Protein AF-A0A8T5KBS4-F1 (afdb_monomer)

Mean predicted aligned error: 4.12 Å

Solvent-accessible surface area (backbone atoms only — not comparable to full-atom values): 5906 Å² total; per-residue (Å²): 137,85,72,42,66,67,28,53,52,42,49,52,53,32,53,76,71,70,42,60,58,52,52,49,40,18,50,52,43,55,60,43,57,76,79,41,90,72,66,43,38,34,24,67,46,78,99,57,62,49,72,43,71,76,33,61,64,35,31,51,52,21,48,53,49,45,54,54,30,42,76,74,40,63,70,48,31,60,54,49,54,54,48,16,49,51,29,43,52,43,44,57,45,40,49,59,54,52,49,56,56,55,56,69,68,69,78,112

Radius of gyration: 15.24 Å; Cα contacts (8 Å, |Δi|>4): 113; chains: 1; bounding box: 44×35×40 Å

pLDDT: mean 92.65, std 8.78, range [48.75, 98.31]

Foldseek 3Di:
DPDDPQQVVLVVVCVVVVHDLLVVQLVLLVVVVVPDDADLQLLQDAPRRGSHSVPVRSNVVSVVVLVVLVVVPVVSNVVSVVRSVVRSVCSNCVVVVVVVVVVVVVVD

Structure (mmCIF, N/CA/C/O backbone):
data_AF-A0A8T5KBS4-F1
#
_entry.id   AF-A0A8T5KBS4-F1
#
loop_
_atom_site.group_PDB
_atom_site.id
_atom_site.type_symbol
_atom_site.label_atom_id
_atom_site.label_alt_id
_atom_site.label_comp_id
_atom_site.label_asym_id
_atom_site.label_entity_id
_atom_site.label_seq_id
_atom_site.pdbx_PDB_ins_code
_atom_site.Cartn_x
_atom_site.Cartn_y
_atom_site.Cartn_z
_atom_site.occupancy
_atom_site.B_iso_or_equiv
_atom_site.auth_seq_id
_atom_site.auth_comp_id
_atom_site.auth_asym_id
_atom_site.auth_atom_id
_atom_site.pdbx_PDB_model_num
ATOM 1 N N . LEU A 1 1 ? -11.163 -12.422 -3.479 1.00 59.97 1 LEU A N 1
ATOM 2 C CA . LEU A 1 1 ? -10.347 -11.471 -2.685 1.00 59.97 1 LEU A CA 1
ATOM 3 C C . LEU A 1 1 ? -10.896 -10.043 -2.722 1.00 59.97 1 LEU A C 1
ATOM 5 O O . LEU A 1 1 ? -10.659 -9.314 -1.774 1.00 59.97 1 LEU A O 1
ATOM 9 N N . GLY A 1 2 ? -11.678 -9.650 -3.743 1.00 82.75 2 GLY A N 1
ATOM 10 C CA . GLY A 1 2 ? -12.378 -8.355 -3.719 1.00 82.75 2 GLY A CA 1
ATOM 11 C C . GLY A 1 2 ? -11.437 -7.157 -3.837 1.00 82.75 2 GLY A C 1
ATOM 12 O O . GLY A 1 2 ? -11.661 -6.140 -3.187 1.00 82.75 2 GLY A O 1
ATOM 13 N N . TYR A 1 3 ? -10.365 -7.306 -4.621 1.00 92.44 3 TYR A N 1
ATOM 14 C CA . TYR A 1 3 ? -9.414 -6.230 -4.878 1.00 92.44 3 TYR A CA 1
ATOM 15 C C . TYR A 1 3 ? -10.069 -5.087 -5.660 1.00 92.44 3 TYR A C 1
ATOM 17 O O . TYR A 1 3 ? -10.868 -5.360 -6.561 1.00 92.44 3 TYR A O 1
ATOM 25 N N . PRO A 1 4 ? -9.693 -3.825 -5.386 1.00 96.75 4 PRO A N 1
ATOM 26 C CA . PRO A 1 4 ? -10.158 -2.688 -6.165 1.00 96.75 4 PRO A CA 1
ATOM 27 C C . PRO A 1 4 ? -9.888 -2.856 -7.659 1.00 96.75 4 PRO A C 1
ATOM 29 O O . PRO A 1 4 ? -8.756 -3.114 -8.078 1.00 96.75 4 PRO A O 1
ATOM 32 N N . GLU A 1 5 ? -10.912 -2.641 -8.482 1.00 97.00 5 GLU A N 1
ATOM 33 C CA . GLU A 1 5 ? -10.825 -2.831 -9.933 1.00 97.00 5 GLU A CA 1
ATOM 34 C C . GLU A 1 5 ? -9.744 -1.936 -10.570 1.00 97.00 5 GLU A C 1
ATOM 36 O O . GLU A 1 5 ? -9.036 -2.348 -11.489 1.00 97.00 5 GLU A O 1
ATOM 41 N N . CYS A 1 6 ? -9.544 -0.722 -10.042 1.00 97.94 6 CYS A N 1
ATOM 42 C CA . CYS A 1 6 ? -8.474 0.178 -10.479 1.00 97.94 6 CYS A CA 1
ATOM 43 C C . CYS A 1 6 ? -7.072 -0.410 -10.252 1.00 97.94 6 CYS A C 1
ATOM 45 O O . CYS A 1 6 ? -6.209 -0.288 -11.122 1.00 97.94 6 CYS A O 1
ATOM 47 N N . CYS A 1 7 ? -6.854 -1.092 -9.126 1.00 97.81 7 CYS A N 1
ATOM 48 C CA . CYS A 1 7 ? -5.583 -1.737 -8.806 1.00 97.81 7 CYS A CA 1
ATOM 49 C C . CYS A 1 7 ? -5.346 -2.950 -9.706 1.00 97.81 7 CYS A C 1
ATOM 51 O O . CYS A 1 7 ? -4.251 -3.099 -10.241 1.00 97.81 7 CYS A O 1
ATOM 53 N N . VAL A 1 8 ? -6.384 -3.755 -9.956 1.00 96.81 8 VAL A N 1
ATOM 54 C CA . VAL A 1 8 ? -6.307 -4.899 -10.880 1.00 96.81 8 VAL A CA 1
ATOM 55 C C . VAL A 1 8 ? -5.985 -4.436 -12.303 1.00 96.81 8 VAL A C 1
ATOM 57 O O . VAL A 1 8 ? -5.069 -4.967 -12.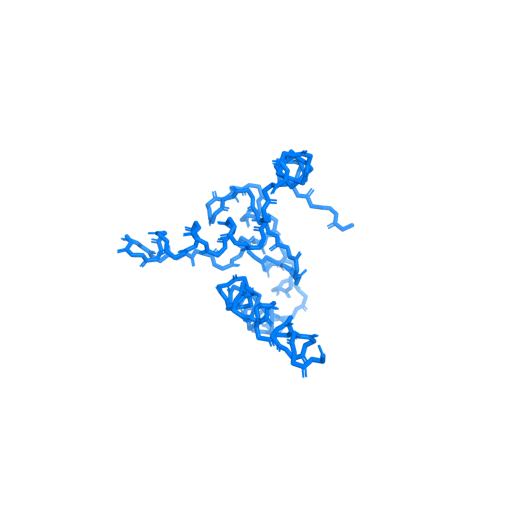930 1.00 96.81 8 VAL A O 1
ATOM 60 N N . ARG A 1 9 ? -6.676 -3.403 -12.803 1.00 97.50 9 ARG A N 1
ATOM 61 C CA . ARG A 1 9 ? -6.405 -2.830 -14.132 1.00 97.50 9 ARG A CA 1
ATOM 62 C C . ARG A 1 9 ? -4.993 -2.267 -14.245 1.00 97.50 9 ARG A C 1
ATOM 64 O O . ARG A 1 9 ? -4.335 -2.500 -15.256 1.00 97.50 9 ARG A O 1
ATOM 71 N N . SER A 1 10 ? -4.526 -1.541 -13.227 1.00 97.56 10 SER A N 1
ATOM 72 C CA . SER A 1 10 ? -3.158 -1.013 -13.201 1.00 97.56 10 SER A CA 1
ATOM 73 C C . SER A 1 10 ? -2.136 -2.143 -13.226 1.00 97.56 10 SER A C 1
ATOM 75 O O . SER A 1 10 ? -1.231 -2.115 -14.050 1.00 97.56 10 SER A O 1
ATOM 77 N N . TYR A 1 11 ? -2.317 -3.165 -12.386 1.00 96.56 11 TYR A N 1
ATOM 78 C CA . TYR A 1 11 ? -1.432 -4.324 -12.331 1.00 96.56 11 TYR A CA 1
ATOM 79 C C . TYR A 1 11 ? -1.345 -5.037 -13.686 1.00 96.56 11 TYR A C 1
ATOM 81 O O . TYR A 1 11 ? -0.252 -5.314 -14.177 1.00 96.56 11 TYR A O 1
ATOM 89 N N . ALA A 1 12 ? -2.493 -5.309 -14.315 1.00 96.62 12 ALA A N 1
ATOM 90 C CA . ALA A 1 12 ? -2.542 -5.959 -15.621 1.00 96.62 12 ALA A CA 1
ATOM 91 C C . ALA A 1 12 ? -1.837 -5.118 -16.695 1.00 96.62 12 ALA A C 1
ATOM 93 O O . ALA A 1 12 ? -1.025 -5.642 -17.456 1.00 96.62 12 ALA A O 1
ATOM 94 N N . ARG A 1 13 ? -2.097 -3.805 -16.719 1.00 97.81 13 ARG A N 1
ATOM 95 C CA . ARG A 1 13 ? -1.451 -2.868 -17.647 1.00 97.81 13 ARG A CA 1
ATOM 96 C C . ARG A 1 13 ? 0.064 -2.839 -17.461 1.00 97.81 13 ARG A C 1
ATOM 98 O O . ARG A 1 13 ? 0.790 -2.896 -18.448 1.00 97.81 13 ARG A O 1
ATOM 105 N N . ASP A 1 14 ? 0.534 -2.767 -16.221 1.00 97.31 14 ASP A N 1
ATOM 106 C CA . ASP A 1 14 ? 1.961 -2.763 -15.905 1.00 97.31 14 ASP A CA 1
ATOM 107 C C . ASP A 1 14 ? 2.639 -4.031 -16.430 1.00 97.31 14 ASP A C 1
ATOM 109 O O . ASP A 1 14 ? 3.633 -3.949 -17.148 1.00 97.31 14 ASP A O 1
ATOM 113 N N . ARG A 1 15 ? 2.056 -5.202 -16.148 1.00 94.88 15 ARG A N 1
ATOM 114 C CA . ARG A 1 15 ? 2.590 -6.491 -16.607 1.00 94.88 15 ARG A CA 1
ATOM 115 C C . ARG A 1 15 ? 2.631 -6.595 -18.132 1.00 94.88 15 ARG A C 1
ATOM 117 O O . ARG A 1 15 ? 3.653 -7.015 -18.665 1.00 94.88 15 ARG A O 1
ATOM 124 N N . ILE A 1 16 ? 1.567 -6.180 -18.827 1.00 96.75 16 ILE A N 1
ATOM 125 C CA . ILE A 1 16 ? 1.512 -6.171 -20.302 1.00 96.75 16 ILE A CA 1
ATOM 126 C C . ILE A 1 16 ? 2.625 -5.293 -20.889 1.00 96.75 16 ILE A C 1
ATOM 128 O O . ILE A 1 16 ? 3.237 -5.658 -21.888 1.00 96.75 16 ILE A O 1
ATOM 132 N N . ASN A 1 17 ? 2.927 -4.169 -20.240 1.00 96.62 17 ASN A N 1
ATOM 133 C CA . ASN A 1 17 ? 3.943 -3.220 -20.692 1.00 96.62 17 ASN A CA 1
ATOM 134 C C . ASN A 1 17 ? 5.359 -3.534 -20.174 1.00 96.62 17 ASN A C 1
ATOM 136 O O . ASN A 1 17 ? 6.257 -2.706 -20.317 1.00 96.62 17 ASN A O 1
ATOM 140 N N . GLY A 1 18 ? 5.575 -4.692 -19.539 1.00 95.19 18 GLY A N 1
ATOM 141 C CA . GLY A 1 18 ? 6.881 -5.077 -18.992 1.00 95.19 18 GLY A CA 1
ATOM 142 C C . GLY A 1 18 ? 7.337 -4.244 -17.787 1.00 95.19 18 GLY A C 1
ATOM 143 O O . GLY A 1 18 ? 8.513 -4.271 -17.424 1.00 95.19 18 GLY A O 1
ATOM 144 N N . VAL A 1 19 ? 6.431 -3.506 -17.144 1.00 95.81 19 VAL A N 1
ATOM 145 C CA . VAL A 1 19 ? 6.723 -2.752 -15.923 1.00 95.81 19 VAL A CA 1
ATOM 146 C C . VAL A 1 19 ? 6.828 -3.724 -14.750 1.00 95.81 19 VAL A C 1
ATOM 148 O O . VAL A 1 19 ? 5.924 -4.518 -14.480 1.00 95.81 19 VAL A O 1
ATOM 151 N N . ASN A 1 20 ? 7.938 -3.643 -14.015 1.00 94.12 20 ASN A N 1
ATOM 152 C CA . ASN A 1 20 ? 8.097 -4.353 -12.751 1.00 94.12 20 ASN A CA 1
ATOM 153 C C . ASN A 1 20 ? 7.203 -3.688 -11.688 1.00 94.12 20 ASN A C 1
ATOM 155 O O . ASN A 1 20 ? 7.467 -2.565 -11.251 1.00 94.12 20 ASN A O 1
ATOM 159 N N . VAL A 1 21 ? 6.116 -4.370 -11.322 1.00 95.19 21 VAL A N 1
ATOM 160 C CA . VAL A 1 21 ? 5.068 -3.843 -10.436 1.00 95.19 21 VAL A CA 1
ATOM 161 C C . VAL A 1 21 ? 5.614 -3.588 -9.034 1.00 95.19 21 VAL A C 1
ATOM 163 O O . VAL A 1 21 ? 5.294 -2.574 -8.417 1.00 95.19 21 VAL A O 1
ATOM 166 N N . GLU A 1 22 ? 6.470 -4.483 -8.557 1.00 94.12 22 GLU A N 1
ATOM 167 C CA . GLU A 1 22 ? 7.105 -4.426 -7.248 1.00 94.12 22 GLU A CA 1
ATOM 168 C C . GLU A 1 22 ? 8.001 -3.179 -7.144 1.00 94.12 22 GLU A C 1
ATOM 170 O O . GLU A 1 22 ? 7.900 -2.402 -6.194 1.00 94.12 22 GLU A O 1
ATOM 175 N N . ALA A 1 23 ? 8.808 -2.916 -8.176 1.00 93.94 23 ALA A N 1
ATOM 176 C CA . ALA A 1 23 ? 9.641 -1.721 -8.277 1.00 93.94 23 ALA A CA 1
ATOM 177 C C . ALA A 1 23 ? 8.813 -0.436 -8.432 1.00 93.94 23 ALA A C 1
ATOM 179 O O . ALA A 1 23 ? 9.158 0.583 -7.832 1.00 93.94 23 ALA A O 1
ATOM 180 N N . ARG A 1 24 ? 7.709 -0.464 -9.198 1.00 96.12 24 ARG A N 1
ATOM 181 C CA . ARG A 1 24 ? 6.777 0.675 -9.295 1.00 96.12 24 ARG A CA 1
ATOM 182 C C . ARG A 1 24 ? 6.226 1.028 -7.918 1.00 96.12 24 ARG A C 1
ATOM 184 O O . ARG A 1 24 ? 6.302 2.190 -7.527 1.00 96.12 24 ARG A 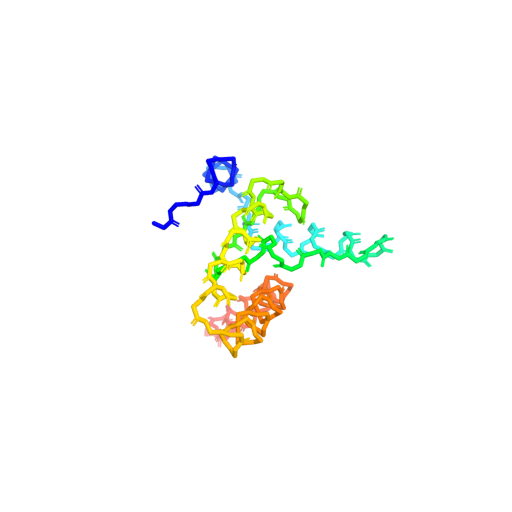O 1
ATOM 191 N N . ALA A 1 25 ? 5.650 0.047 -7.228 1.00 96.69 25 ALA A N 1
ATOM 192 C CA . ALA A 1 25 ? 4.978 0.254 -5.954 1.00 96.69 25 ALA A CA 1
ATOM 193 C C . ALA A 1 25 ? 5.955 0.747 -4.879 1.00 96.69 25 ALA A C 1
ATOM 195 O O . ALA A 1 25 ? 5.662 1.739 -4.216 1.00 96.69 25 ALA A O 1
ATOM 196 N N . SER A 1 26 ? 7.138 0.126 -4.781 1.00 96.69 26 SER A N 1
ATOM 197 C CA . SER A 1 26 ? 8.216 0.567 -3.886 1.00 96.69 26 SER A CA 1
ATOM 198 C C . SER A 1 26 ? 8.630 2.013 -4.177 1.00 96.69 26 SER A C 1
ATOM 200 O O . SER A 1 26 ? 8.618 2.847 -3.277 1.00 96.69 26 SER A O 1
ATOM 202 N N . ARG A 1 27 ? 8.888 2.367 -5.446 1.00 96.12 27 ARG A N 1
ATOM 203 C CA . ARG A 1 27 ? 9.259 3.740 -5.822 1.00 96.12 27 ARG A CA 1
ATOM 204 C C . ARG A 1 27 ? 8.171 4.755 -5.473 1.00 96.12 27 ARG A C 1
ATOM 206 O O . ARG A 1 27 ? 8.483 5.798 -4.916 1.00 96.12 27 ARG A O 1
ATOM 213 N N . GLN A 1 28 ? 6.906 4.473 -5.790 1.00 97.00 28 GLN A N 1
ATOM 214 C CA . GLN A 1 28 ? 5.801 5.382 -5.461 1.00 97.00 28 GLN A CA 1
ATOM 215 C C . GLN A 1 28 ? 5.664 5.592 -3.948 1.00 97.00 28 GLN A C 1
ATOM 217 O O . GLN A 1 28 ? 5.413 6.715 -3.511 1.00 97.00 28 GLN A O 1
ATOM 222 N N . LEU A 1 29 ? 5.844 4.528 -3.160 1.00 97.19 29 LEU A N 1
ATOM 223 C CA . LEU A 1 29 ? 5.833 4.600 -1.703 1.00 97.19 29 LEU A CA 1
ATOM 224 C C . LEU A 1 29 ? 6.999 5.449 -1.179 1.00 97.19 29 LEU A C 1
ATOM 226 O O . LEU A 1 29 ? 6.766 6.362 -0.394 1.00 97.19 29 LEU A O 1
ATOM 230 N N . VAL A 1 30 ? 8.224 5.213 -1.664 1.00 96.19 30 VAL A N 1
ATOM 231 C CA . VAL A 1 30 ? 9.414 6.004 -1.301 1.00 96.19 30 VAL A CA 1
ATOM 232 C C . VAL A 1 30 ? 9.211 7.486 -1.596 1.00 96.19 30 VAL A C 1
ATOM 234 O O . VAL A 1 30 ? 9.478 8.309 -0.728 1.00 96.19 30 VAL A O 1
ATOM 237 N N . GLU A 1 31 ? 8.738 7.840 -2.794 1.00 96.25 31 GLU A N 1
ATOM 238 C CA . GLU A 1 31 ? 8.508 9.248 -3.139 1.00 96.25 31 GLU A CA 1
ATOM 239 C C . GLU A 1 31 ? 7.429 9.880 -2.257 1.00 96.25 31 GLU A C 1
ATOM 241 O O . GLU A 1 31 ? 7.603 11.000 -1.792 1.00 96.25 31 GLU A O 1
ATOM 246 N N . THR A 1 32 ? 6.360 9.145 -1.944 1.00 95.94 32 THR A N 1
ATOM 247 C CA . THR A 1 32 ? 5.309 9.659 -1.057 1.00 95.94 32 THR A CA 1
ATOM 248 C C . THR A 1 32 ? 5.838 9.918 0.354 1.00 95.94 32 THR A C 1
ATOM 250 O O . THR A 1 32 ? 5.582 10.981 0.911 1.00 95.94 32 THR A O 1
ATOM 253 N N . LEU A 1 33 ? 6.623 8.985 0.906 1.00 94.75 33 LEU A N 1
ATOM 254 C CA . LEU A 1 33 ? 7.185 9.085 2.258 1.00 94.75 33 LEU A CA 1
ATOM 255 C C . LEU A 1 33 ? 8.180 10.242 2.431 1.00 94.75 33 LEU A C 1
ATOM 257 O O . LEU A 1 33 ? 8.426 10.660 3.560 1.00 94.75 33 LEU A O 1
ATOM 261 N N . LYS A 1 34 ? 8.749 10.779 1.343 1.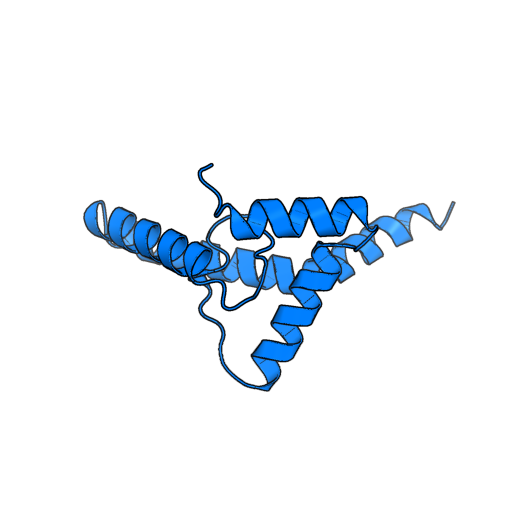00 94.25 34 LYS A N 1
ATOM 262 C CA . LYS A 1 34 ? 9.569 12.003 1.402 1.00 94.25 34 LYS A CA 1
ATOM 263 C C . LYS A 1 34 ? 8.733 13.254 1.661 1.00 94.25 34 LYS A C 1
ATOM 265 O O . LYS A 1 34 ? 9.259 14.226 2.193 1.00 94.25 34 LYS A O 1
ATOM 270 N N . GLU A 1 35 ? 7.470 13.247 1.246 1.00 93.19 35 GLU A N 1
ATOM 271 C CA . GLU A 1 35 ? 6.579 14.404 1.324 1.00 93.19 35 GLU A CA 1
ATOM 272 C C . GLU A 1 35 ? 5.655 14.333 2.541 1.00 93.19 35 GLU A C 1
ATOM 274 O O . GLU A 1 35 ? 5.381 15.357 3.166 1.00 93.19 35 GLU A O 1
ATOM 279 N N . LYS A 1 36 ? 5.149 13.137 2.864 1.00 92.81 36 LYS A N 1
ATOM 280 C CA . LYS A 1 36 ? 4.159 12.927 3.925 1.00 92.81 36 LYS A CA 1
ATOM 281 C C . LYS A 1 36 ? 4.048 11.464 4.350 1.00 92.81 36 LYS A C 1
ATOM 283 O O . LYS A 1 36 ? 4.499 10.552 3.662 1.00 92.81 36 LYS A O 1
ATOM 288 N N . GLU A 1 37 ? 3.375 11.246 5.472 1.00 93.50 37 GLU A N 1
ATOM 289 C CA . GLU A 1 37 ? 3.012 9.907 5.930 1.00 93.50 37 GLU A CA 1
ATOM 290 C C . GLU A 1 37 ? 2.016 9.223 4.978 1.00 93.50 37 GLU A C 1
ATOM 292 O O . GLU A 1 37 ? 1.222 9.872 4.289 1.00 93.50 37 GLU A O 1
ATOM 297 N N . VAL A 1 38 ? 2.069 7.888 4.952 1.00 96.25 38 VAL A N 1
ATOM 298 C CA . VAL A 1 38 ? 1.176 7.037 4.159 1.00 96.25 38 VAL A CA 1
ATOM 299 C C . VAL A 1 38 ? 0.266 6.257 5.087 1.00 96.25 38 VAL A C 1
ATOM 301 O O . VAL A 1 38 ? 0.731 5.579 6.001 1.00 96.25 38 VAL A O 1
ATOM 304 N N . ASP A 1 39 ? -1.031 6.300 4.799 1.00 97.81 39 ASP A N 1
ATOM 305 C CA . ASP A 1 39 ? -2.001 5.443 5.463 1.00 97.81 39 ASP A CA 1
ATOM 306 C C . ASP A 1 39 ? -1.818 3.984 5.008 1.00 97.81 39 ASP A C 1
ATOM 308 O O . ASP A 1 39 ? -2.105 3.610 3.866 1.00 97.81 39 ASP A O 1
ATOM 312 N N . THR A 1 40 ? -1.321 3.152 5.926 1.00 97.75 40 THR A N 1
ATOM 313 C CA . THR A 1 40 ? -0.988 1.742 5.669 1.00 97.75 40 THR A CA 1
ATOM 314 C C . THR A 1 40 ? -2.195 0.875 5.299 1.00 97.75 40 THR A C 1
ATOM 316 O O . THR A 1 40 ? -2.005 -0.189 4.707 1.00 97.75 40 THR A O 1
ATOM 319 N N . HIS A 1 41 ? -3.434 1.336 5.525 1.00 97.94 41 HIS A N 1
ATOM 320 C CA . HIS A 1 41 ? -4.653 0.637 5.094 1.00 97.94 41 HIS A CA 1
ATOM 321 C C . HIS A 1 41 ? -4.715 0.431 3.574 1.00 97.94 41 HIS A C 1
ATOM 323 O O . HIS A 1 41 ? -5.359 -0.503 3.099 1.00 97.94 41 HIS A O 1
ATOM 329 N N . VAL A 1 42 ? -3.982 1.225 2.784 1.00 98.00 42 VAL A N 1
ATOM 330 C CA . VAL A 1 42 ? -3.856 1.002 1.335 1.00 98.00 42 VAL A CA 1
ATOM 331 C C . VAL A 1 42 ? -3.178 -0.344 1.003 1.00 98.00 42 VAL A C 1
ATOM 333 O O . VAL A 1 42 ? -3.373 -0.879 -0.089 1.00 98.00 42 VAL A O 1
ATOM 336 N N . TYR A 1 43 ? -2.426 -0.925 1.946 1.00 97.06 43 TYR A N 1
ATOM 337 C CA . TYR A 1 43 ? -1.732 -2.215 1.855 1.00 97.06 43 TYR A CA 1
ATOM 338 C C . TYR A 1 43 ? -2.439 -3.309 2.681 1.00 97.06 43 TYR A C 1
ATOM 340 O O . TYR A 1 43 ? -1.806 -4.110 3.373 1.00 97.06 43 TYR A O 1
ATOM 348 N N . PHE A 1 44 ? -3.773 -3.368 2.581 1.00 96.00 44 PHE A N 1
ATOM 349 C CA . PHE A 1 44 ? -4.661 -4.224 3.387 1.00 96.00 44 PHE A CA 1
ATOM 350 C C . PHE A 1 44 ? -4.431 -5.743 3.308 1.00 96.00 44 PHE A C 1
ATOM 352 O O . PHE A 1 44 ? -5.075 -6.514 4.018 1.00 96.00 44 PHE A O 1
ATOM 359 N N . T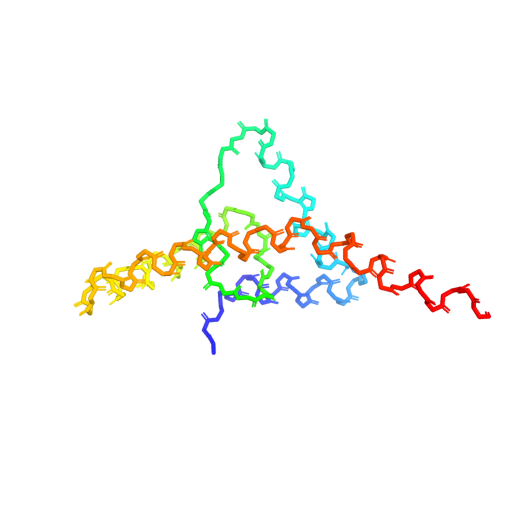HR A 1 45 ? -3.543 -6.222 2.438 1.00 94.12 45 THR A N 1
ATOM 360 C CA . THR A 1 45 ? -3.264 -7.652 2.275 1.00 94.12 45 THR A CA 1
ATOM 361 C C . THR A 1 45 ? -1.876 -7.892 1.684 1.00 94.12 45 THR A C 1
ATOM 363 O O . THR A 1 45 ? -1.321 -7.038 0.992 1.00 94.12 45 THR A O 1
ATOM 366 N N . GLY A 1 46 ? -1.300 -9.060 1.972 1.00 92.19 46 GLY A N 1
ATOM 367 C CA . GLY A 1 46 ? 0.046 -9.417 1.529 1.00 92.19 46 GLY A CA 1
ATOM 368 C C . GLY A 1 46 ? 0.151 -9.536 0.007 1.00 92.19 46 GLY A C 1
ATOM 369 O O . GLY A 1 46 ? -0.792 -9.959 -0.663 1.00 92.19 46 GLY A O 1
ATOM 370 N N . PHE A 1 47 ? 1.319 -9.178 -0.539 1.00 89.19 47 PHE A N 1
ATOM 371 C CA . PHE A 1 47 ? 1.614 -9.203 -1.984 1.00 89.19 47 PHE A CA 1
ATOM 372 C C . PHE A 1 47 ? 0.630 -8.393 -2.848 1.00 89.19 47 PHE A C 1
ATOM 374 O O . PHE A 1 47 ? 0.458 -8.661 -4.040 1.00 89.19 47 PHE A O 1
ATOM 381 N N . PHE A 1 48 ? -0.006 -7.383 -2.255 1.00 94.56 48 PHE A N 1
ATOM 382 C CA . PHE A 1 48 ? -0.862 -6.440 -2.953 1.00 94.56 48 PHE A CA 1
ATOM 383 C C . PHE A 1 48 ? -0.104 -5.153 -3.284 1.00 94.56 48 PHE A C 1
ATOM 385 O O . PHE A 1 48 ? 0.497 -4.521 -2.419 1.00 94.56 48 PHE A O 1
ATOM 392 N N . PHE A 1 49 ? -0.169 -4.750 -4.553 1.00 95.75 49 PHE A N 1
ATOM 393 C CA . PHE A 1 49 ? 0.517 -3.570 -5.076 1.00 95.75 49 PHE A CA 1
ATOM 394 C C . PHE A 1 49 ? -0.521 -2.563 -5.585 1.00 95.75 49 PHE A C 1
ATOM 396 O O . PHE A 1 49 ? -0.911 -2.639 -6.760 1.00 95.75 49 PHE A O 1
ATOM 403 N N . PRO A 1 50 ? -1.004 -1.631 -4.740 1.00 97.31 50 PRO A N 1
ATOM 404 C CA . PRO A 1 50 ? -2.034 -0.684 -5.145 1.00 97.31 50 PRO A CA 1
ATOM 405 C C . PRO A 1 50 ? -1.565 0.162 -6.340 1.00 97.31 50 PRO A C 1
ATOM 407 O O . PRO A 1 50 ? -0.366 0.332 -6.589 1.00 97.31 50 PRO A O 1
ATOM 410 N N . CYS A 1 51 ? -2.502 0.712 -7.118 1.00 97.62 51 CYS A N 1
ATOM 411 C CA . CYS A 1 51 ? -2.157 1.580 -8.255 1.00 97.62 51 CYS A CA 1
ATOM 412 C C . CYS A 1 51 ? -1.458 2.887 -7.821 1.00 97.62 51 CYS A C 1
ATOM 414 O O . CYS A 1 51 ? -0.787 3.531 -8.624 1.00 97.62 51 CYS A O 1
ATOM 416 N N . SER A 1 52 ? -1.606 3.262 -6.549 1.00 97.38 52 SER A N 1
ATOM 417 C CA . SER A 1 52 ? -0.980 4.411 -5.891 1.00 97.38 52 SER A CA 1
ATOM 418 C C . SER A 1 52 ? -0.989 4.187 -4.368 1.00 97.38 52 SER A C 1
ATOM 420 O O . SER A 1 52 ? -1.946 3.576 -3.885 1.00 97.38 52 SER A O 1
ATOM 422 N N . PRO A 1 53 ? -0.019 4.726 -3.601 1.00 97.50 53 PRO A N 1
ATOM 423 C CA . PRO A 1 53 ? -0.067 4.778 -2.131 1.00 97.50 53 PRO A CA 1
ATOM 424 C C . PRO A 1 53 ? -1.273 5.545 -1.559 1.00 97.50 53 PRO A C 1
ATOM 426 O O . PRO A 1 53 ? -1.535 5.480 -0.368 1.00 97.50 53 PRO A O 1
ATOM 429 N N . HIS A 1 54 ? -2.028 6.253 -2.404 1.00 97.25 54 HIS A N 1
ATOM 430 C CA . HIS A 1 54 ? -3.236 7.003 -2.038 1.00 97.25 54 HIS A CA 1
ATOM 431 C C . HIS A 1 54 ? -4.492 6.460 -2.720 1.00 97.25 54 HIS A C 1
ATOM 433 O O . HIS A 1 54 ? -5.437 7.202 -2.973 1.00 97.25 54 HIS A O 1
ATOM 439 N N . CYS A 1 55 ? -4.489 5.196 -3.148 1.00 98.31 55 CYS A N 1
ATOM 440 C CA . CYS A 1 55 ? -5.642 4.644 -3.844 1.00 98.31 55 CYS A CA 1
ATOM 441 C C . CYS A 1 55 ? -6.865 4.613 -2.915 1.00 98.31 55 CYS A C 1
ATOM 443 O O . CYS A 1 55 ? -6.954 3.751 -2.048 1.00 98.31 55 CYS A O 1
ATOM 445 N N . GLU A 1 56 ? -7.830 5.505 -3.148 1.00 98.19 56 GLU A N 1
ATOM 446 C CA . GLU A 1 56 ? -9.042 5.649 -2.327 1.00 98.19 56 GLU A CA 1
ATOM 447 C C . GLU A 1 56 ? -9.829 4.342 -2.205 1.00 98.19 56 GLU A C 1
ATOM 449 O O . GLU A 1 56 ? -10.236 3.966 -1.114 1.00 98.19 56 GLU A O 1
ATOM 454 N N . ASN A 1 57 ? -9.970 3.585 -3.297 1.00 98.12 57 ASN A N 1
ATOM 455 C CA . ASN A 1 57 ? -10.668 2.298 -3.257 1.00 98.12 57 ASN A CA 1
ATOM 456 C C . ASN A 1 57 ? -9.923 1.245 -2.420 1.00 98.12 57 ASN A C 1
ATOM 458 O O . ASN A 1 57 ? -10.551 0.368 -1.834 1.00 98.12 57 ASN A O 1
ATOM 462 N N . ALA A 1 58 ? -8.587 1.291 -2.391 1.00 98.00 58 ALA A N 1
ATOM 463 C CA . ALA A 1 58 ? -7.798 0.393 -1.552 1.00 98.00 58 ALA A CA 1
ATOM 464 C C . ALA A 1 58 ? -7.826 0.836 -0.086 1.00 98.00 58 ALA A C 1
ATOM 466 O O . ALA A 1 58 ? -7.967 -0.016 0.784 1.00 98.00 58 ALA A O 1
ATOM 467 N N . LEU A 1 59 ? -7.767 2.146 0.172 1.00 98.12 59 LEU A N 1
ATOM 468 C CA . LEU A 1 59 ? -7.928 2.727 1.504 1.00 98.12 59 LEU A CA 1
ATOM 469 C C . LEU A 1 59 ? -9.293 2.386 2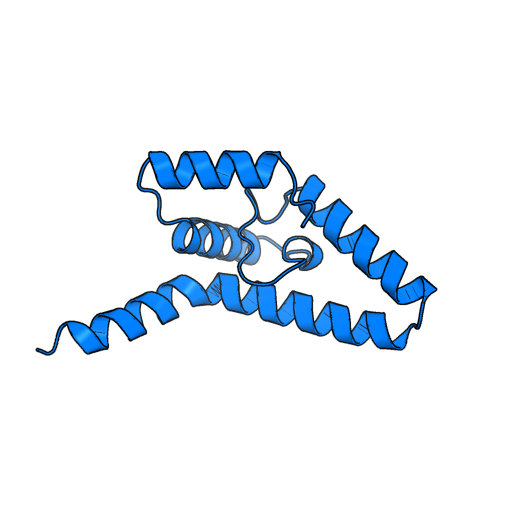.092 1.00 98.12 59 LEU A C 1
ATOM 471 O O . LEU A 1 59 ? -9.351 1.808 3.167 1.00 98.12 59 LEU A O 1
ATOM 475 N N . SER A 1 60 ? -10.374 2.660 1.357 1.00 97.81 60 SER A N 1
ATOM 476 C CA . SER A 1 60 ? -11.737 2.295 1.755 1.00 97.81 60 SER A CA 1
ATOM 477 C C . SER A 1 60 ? -11.817 0.812 2.088 1.00 97.81 60 SER A C 1
ATOM 479 O O . SER A 1 60 ? -12.289 0.460 3.159 1.00 97.81 60 SER A O 1
ATOM 481 N N . LYS A 1 61 ? -11.248 -0.060 1.245 1.00 96.81 61 LYS A N 1
ATOM 482 C CA . LYS A 1 61 ? -11.234 -1.495 1.531 1.00 96.81 61 LYS A CA 1
ATOM 483 C C . LYS A 1 61 ? -10.482 -1.831 2.819 1.00 96.81 61 LYS A C 1
ATOM 485 O O . LYS A 1 61 ? -10.935 -2.687 3.569 1.00 96.81 61 LYS A O 1
ATOM 490 N N . GLY A 1 62 ? -9.331 -1.206 3.049 1.00 96.69 62 GLY A N 1
ATOM 491 C CA . GLY A 1 62 ? -8.527 -1.426 4.245 1.00 96.69 62 GLY A CA 1
ATOM 492 C C . GLY A 1 62 ? -9.224 -0.968 5.522 1.00 96.69 62 GLY A C 1
ATOM 493 O O . GLY A 1 62 ? -9.193 -1.708 6.505 1.00 96.69 62 GLY A O 1
ATOM 494 N N . HIS A 1 63 ? -9.879 0.192 5.483 1.00 97.31 63 HIS A N 1
ATOM 495 C CA . HIS A 1 63 ? -10.685 0.731 6.581 1.00 97.31 63 HIS A CA 1
ATOM 496 C C . HIS A 1 63 ? -11.921 -0.131 6.857 1.00 97.31 63 HIS A C 1
ATOM 498 O O . HIS A 1 63 ? -12.150 -0.490 8.007 1.00 97.31 63 HIS A O 1
ATOM 504 N N . ASP A 1 64 ? -12.626 -0.602 5.821 1.00 96.12 64 ASP A N 1
ATOM 505 C CA . ASP A 1 64 ? -13.761 -1.526 5.984 1.00 96.12 64 ASP A CA 1
ATOM 506 C C . ASP A 1 64 ? -13.358 -2.797 6.760 1.00 96.12 64 ASP A C 1
ATOM 508 O O . ASP A 1 64 ? -14.122 -3.318 7.574 1.00 96.12 64 ASP A O 1
ATOM 512 N N . TRP A 1 65 ? -12.148 -3.319 6.514 1.00 95.12 65 TRP A N 1
ATOM 513 C CA . TRP A 1 65 ? -11.614 -4.458 7.265 1.00 95.12 65 TRP A CA 1
ATOM 514 C C . TRP A 1 65 ? -11.280 -4.093 8.714 1.00 95.12 65 TRP A C 1
ATOM 516 O O . TRP A 1 65 ? -11.586 -4.886 9.604 1.00 95.12 65 TRP A O 1
ATOM 526 N N . ALA A 1 66 ? -10.691 -2.919 8.968 1.00 95.50 66 ALA A N 1
ATOM 527 C CA . ALA A 1 66 ? -10.413 -2.448 10.328 1.00 95.50 66 ALA A CA 1
ATOM 528 C C . ALA A 1 66 ? -11.705 -2.325 11.151 1.00 95.50 66 ALA A C 1
ATOM 530 O O . ALA A 1 66 ? -11.772 -2.822 12.279 1.00 95.50 66 ALA A O 1
ATOM 531 N N . ASP A 1 67 ? -12.749 -1.740 10.562 1.00 95.88 67 ASP A N 1
ATOM 532 C CA . ASP A 1 67 ? -14.064 -1.587 11.186 1.00 95.88 67 ASP A CA 1
ATOM 533 C C . ASP A 1 67 ? -14.709 -2.949 11.463 1.00 95.88 67 ASP A C 1
ATOM 535 O O . ASP A 1 67 ? -15.201 -3.203 12.566 1.00 95.88 67 ASP A O 1
ATOM 539 N N . ALA A 1 68 ? -14.646 -3.871 10.495 1.00 95.31 68 ALA A N 1
ATOM 540 C CA . ALA A 1 68 ? -15.165 -5.225 10.660 1.00 95.31 68 ALA A CA 1
ATOM 541 C C . ALA A 1 68 ? -14.441 -5.997 11.776 1.00 95.31 68 ALA A C 1
ATOM 543 O O . ALA A 1 68 ? -15.092 -6.675 12.572 1.00 95.31 68 ALA A O 1
ATOM 544 N N . PHE A 1 69 ? -13.111 -5.890 11.873 1.00 95.88 69 PHE A N 1
ATOM 545 C CA . PHE A 1 69 ? -12.352 -6.525 12.953 1.00 95.88 69 PHE A CA 1
ATOM 546 C C . PHE A 1 69 ? -12.663 -5.904 14.313 1.00 95.88 69 PHE A C 1
ATOM 548 O O . PHE A 1 69 ? -12.884 -6.644 15.271 1.00 95.88 69 PHE A O 1
ATOM 555 N N . THR A 1 70 ? -12.773 -4.577 14.380 1.00 94.69 70 THR A N 1
ATOM 556 C CA . THR A 1 70 ? -13.139 -3.855 15.605 1.00 94.69 70 THR A CA 1
ATOM 557 C C . THR A 1 70 ? -14.520 -4.271 16.110 1.00 94.69 70 THR A C 1
ATOM 559 O O . THR A 1 70 ? -14.699 -4.482 17.309 1.00 94.69 70 THR A O 1
ATOM 562 N N . GLY A 1 71 ? -15.486 -4.448 15.201 1.00 95.19 71 GLY A N 1
ATOM 563 C CA . GLY A 1 71 ? -16.832 -4.920 15.533 1.00 95.19 71 GLY A CA 1
ATOM 564 C C . GLY A 1 71 ? -16.892 -6.369 16.033 1.00 95.19 71 GLY A C 1
ATOM 565 O O . GLY A 1 71 ? -17.845 -6.729 16.722 1.00 95.19 71 GLY A O 1
ATOM 566 N N . LEU A 1 72 ? -15.891 -7.196 15.711 1.00 95.81 72 LEU A N 1
ATOM 567 C CA . LEU A 1 72 ? -15.794 -8.584 16.173 1.00 95.81 72 LEU A CA 1
ATOM 568 C C . LEU A 1 72 ? -15.055 -8.698 17.512 1.00 95.81 72 LEU A C 1
ATOM 570 O O . LEU A 1 72 ? -15.562 -9.326 18.440 1.00 95.81 72 LEU A O 1
ATOM 574 N N . ASP A 1 73 ? -13.852 -8.127 17.604 1.00 93.06 73 ASP A N 1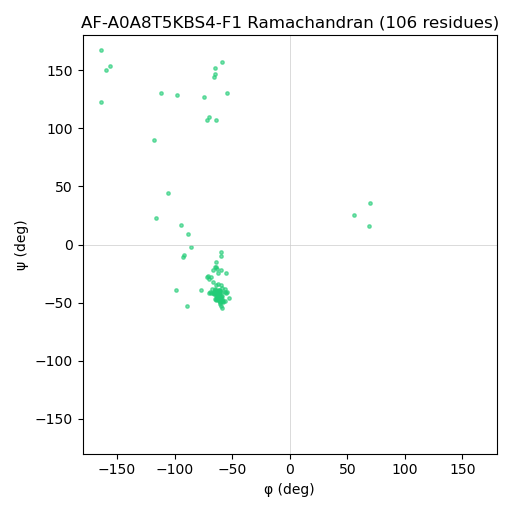
ATOM 575 C CA . ASP A 1 73 ? -13.029 -8.093 18.815 1.00 93.06 73 ASP A CA 1
ATOM 576 C C . ASP A 1 73 ? -11.931 -7.020 18.661 1.00 93.06 73 ASP A C 1
ATOM 578 O O . ASP A 1 73 ? -11.105 -7.134 17.751 1.00 93.06 73 ASP A O 1
ATOM 582 N N . PRO A 1 74 ? -11.832 -6.023 19.563 1.00 89.00 74 PRO A N 1
ATOM 583 C CA . PRO A 1 74 ? -10.813 -4.969 19.487 1.00 89.00 74 PRO A CA 1
ATOM 584 C C . PRO A 1 74 ? -9.362 -5.471 19.417 1.00 89.00 74 PRO A C 1
ATOM 586 O O . PRO A 1 74 ? -8.481 -4.779 18.910 1.00 89.00 74 PRO A O 1
ATOM 589 N N . ARG A 1 75 ? -9.076 -6.685 19.905 1.00 92.69 75 ARG A N 1
ATOM 590 C CA . ARG A 1 75 ? -7.738 -7.293 19.807 1.00 92.69 75 ARG A CA 1
ATOM 591 C C . ARG A 1 75 ? -7.369 -7.651 18.369 1.00 92.69 75 ARG A C 1
ATOM 593 O O . ARG A 1 75 ? -6.186 -7.670 18.034 1.00 92.69 75 ARG A O 1
ATOM 600 N N . LEU A 1 76 ? -8.359 -7.931 17.519 1.00 94.25 76 LEU A N 1
ATOM 601 C CA . LEU A 1 76 ? -8.139 -8.203 16.098 1.00 94.25 76 LEU A CA 1
ATOM 602 C C . LEU A 1 76 ? -7.707 -6.943 15.349 1.00 94.25 76 LEU A C 1
ATOM 604 O O . LEU A 1 76 ? -6.920 -7.056 14.414 1.00 94.25 76 LEU A O 1
ATOM 608 N N . THR A 1 77 ? -8.139 -5.759 15.790 1.00 90.38 77 THR A N 1
ATOM 609 C CA . THR A 1 77 ? -7.718 -4.476 15.210 1.00 90.38 77 THR A CA 1
ATOM 610 C C . THR A 1 77 ? -6.209 -4.288 15.328 1.00 90.38 77 THR A C 1
ATOM 612 O O . THR A 1 77 ? -5.543 -4.080 14.320 1.00 90.38 77 THR A O 1
ATOM 615 N N . GLY A 1 78 ? -5.633 -4.488 16.520 1.00 91.75 78 GLY A N 1
ATOM 616 C CA . GLY A 1 78 ? -4.181 -4.361 16.708 1.00 91.75 78 GLY A CA 1
ATOM 617 C C . GLY A 1 78 ? -3.367 -5.400 15.919 1.00 91.75 78 GLY A C 1
ATOM 618 O O . GLY A 1 78 ? -2.290 -5.100 15.394 1.00 91.75 78 GLY A O 1
ATOM 619 N N . LEU A 1 79 ? -3.892 -6.625 15.775 1.00 95.75 79 LEU A N 1
ATOM 620 C CA . LEU A 1 79 ? -3.281 -7.643 14.911 1.00 95.75 79 LEU A CA 1
ATOM 621 C C . LEU A 1 79 ? -3.329 -7.231 13.436 1.00 95.75 79 LEU A C 1
ATOM 623 O O . LEU A 1 79 ? -2.349 -7.409 12.714 1.00 95.75 79 LEU A O 1
ATOM 627 N N . TYR A 1 80 ? -4.450 -6.667 12.994 1.00 96.50 80 TYR A N 1
ATOM 628 C CA . TYR A 1 80 ? -4.619 -6.189 11.632 1.00 96.50 80 TYR A CA 1
ATOM 629 C C . TYR A 1 80 ? -3.686 -5.014 11.324 1.00 96.50 80 TYR A C 1
ATOM 631 O O . TYR A 1 80 ? -2.961 -5.079 10.336 1.00 96.50 80 TYR A O 1
ATOM 639 N N . GLU A 1 81 ? -3.595 -4.010 12.197 1.00 95.38 81 GLU A N 1
ATOM 640 C CA . GLU A 1 81 ? -2.661 -2.883 12.052 1.00 95.38 81 GLU A CA 1
ATOM 641 C C . GLU A 1 81 ? -1.204 -3.349 11.934 1.00 95.38 81 GLU A C 1
ATOM 643 O O . GLU A 1 81 ? -0.457 -2.877 11.074 1.00 95.38 81 GLU A O 1
ATOM 648 N N . SER A 1 82 ? -0.811 -4.348 12.730 1.00 96.25 82 SER A N 1
ATOM 649 C CA . SER A 1 82 ? 0.521 -4.959 12.630 1.00 96.25 82 SER A CA 1
ATOM 650 C C . SER A 1 82 ? 0.746 -5.602 11.253 1.00 96.25 82 SER A C 1
ATOM 652 O O . SER A 1 82 ? 1.823 -5.485 10.669 1.00 96.25 82 SER A O 1
ATOM 654 N N . ILE A 1 83 ? -0.280 -6.252 10.692 1.00 97.00 83 ILE A N 1
ATOM 655 C CA . ILE A 1 83 ? -0.239 -6.821 9.337 1.00 97.00 83 ILE A CA 1
ATOM 656 C C . ILE A 1 83 ? -0.125 -5.723 8.274 1.00 97.00 83 ILE A C 1
ATOM 658 O O . ILE A 1 83 ? 0.654 -5.883 7.333 1.00 97.00 83 ILE A O 1
ATOM 662 N N . LEU A 1 84 ? -0.842 -4.605 8.417 1.00 97.38 84 LEU A N 1
ATOM 663 C CA . LEU A 1 84 ? -0.746 -3.465 7.498 1.00 97.38 84 LEU A CA 1
ATOM 664 C C . LEU A 1 84 ? 0.673 -2.895 7.446 1.00 97.38 84 LEU A C 1
ATOM 666 O O . LEU A 1 84 ? 1.213 -2.658 6.360 1.00 97.38 84 LEU A O 1
ATOM 670 N N . GLN A 1 85 ? 1.304 -2.730 8.610 1.00 96.75 85 GLN A N 1
ATOM 671 C CA . GLN A 1 85 ? 2.688 -2.269 8.715 1.00 96.75 85 GLN A CA 1
ATOM 672 C C . GLN A 1 85 ? 3.655 -3.248 8.042 1.00 96.75 85 GLN A C 1
ATOM 674 O O . GLN A 1 85 ? 4.453 -2.835 7.199 1.00 96.75 85 GLN A O 1
ATOM 679 N N . MET A 1 86 ? 3.527 -4.549 8.330 1.00 96.81 86 MET A N 1
ATOM 680 C CA . MET A 1 86 ? 4.346 -5.584 7.688 1.00 96.81 86 MET A CA 1
ATOM 681 C C . MET A 1 86 ? 4.179 -5.587 6.164 1.00 96.81 86 MET A C 1
ATOM 683 O O . MET A 1 86 ? 5.166 -5.654 5.435 1.00 96.81 86 MET A O 1
ATOM 687 N N . ASN A 1 87 ? 2.949 -5.476 5.657 1.00 97.06 87 ASN A N 1
ATOM 688 C CA . ASN A 1 87 ? 2.692 -5.433 4.217 1.00 97.06 87 ASN A CA 1
ATOM 689 C C . ASN A 1 87 ? 3.308 -4.187 3.568 1.00 97.06 87 ASN A C 1
ATOM 691 O O . ASN A 1 87 ? 3.903 -4.283 2.494 1.00 97.06 87 ASN A O 1
ATOM 695 N N . THR A 1 88 ? 3.205 -3.034 4.230 1.00 96.88 88 THR A N 1
ATOM 696 C CA . THR A 1 88 ? 3.801 -1.776 3.763 1.00 96.88 88 THR A CA 1
ATOM 697 C C . THR A 1 88 ? 5.327 -1.891 3.684 1.00 96.88 88 THR A C 1
ATOM 699 O O . THR A 1 88 ? 5.930 -1.544 2.667 1.00 96.88 88 THR A O 1
ATOM 702 N N . GLU A 1 89 ? 5.961 -2.446 4.721 1.00 94.94 89 GLU A N 1
ATOM 703 C CA . GLU A 1 89 ? 7.410 -2.675 4.766 1.00 94.94 89 GLU A CA 1
ATOM 704 C C . GLU A 1 89 ? 7.868 -3.692 3.709 1.00 94.94 89 GLU A C 1
ATOM 706 O O . GLU A 1 89 ? 8.908 -3.506 3.069 1.00 94.94 89 GLU A O 1
ATOM 711 N N . LEU A 1 90 ? 7.074 -4.740 3.468 1.00 94.06 90 LEU A N 1
ATOM 712 C CA . LEU A 1 90 ? 7.333 -5.697 2.397 1.00 94.06 90 LEU A CA 1
ATOM 713 C C . LEU A 1 90 ? 7.323 -5.012 1.035 1.00 94.06 90 LEU A C 1
ATOM 715 O O . LEU A 1 90 ? 8.286 -5.181 0.294 1.00 94.06 90 LEU A O 1
ATOM 719 N N . VAL A 1 91 ? 6.305 -4.203 0.719 1.00 95.31 91 VAL A N 1
ATOM 720 C CA . VAL A 1 91 ? 6.249 -3.453 -0.548 1.00 95.31 91 VAL A CA 1
ATOM 721 C C . VAL A 1 91 ? 7.455 -2.527 -0.694 1.00 95.31 91 VAL A C 1
ATOM 723 O O . VAL A 1 91 ? 8.035 -2.452 -1.778 1.00 95.31 91 VAL A O 1
ATOM 726 N N . LEU A 1 92 ? 7.871 -1.867 0.390 1.00 93.31 92 LEU A N 1
ATOM 727 C CA . LEU A 1 92 ? 9.043 -0.997 0.389 1.00 93.31 92 LEU A CA 1
ATOM 728 C C . LEU A 1 92 ? 10.316 -1.763 -0.007 1.00 93.31 92 LEU A C 1
ATOM 730 O O . LEU A 1 92 ? 11.048 -1.315 -0.890 1.00 93.31 92 LEU A O 1
ATOM 734 N N . ARG A 1 93 ? 10.549 -2.937 0.593 1.00 91.06 93 ARG A N 1
ATOM 735 C CA . ARG A 1 93 ? 11.787 -3.726 0.435 1.00 91.06 93 ARG A CA 1
ATOM 736 C C . ARG A 1 93 ? 11.759 -4.763 -0.687 1.00 91.06 93 ARG A C 1
ATOM 738 O O . ARG A 1 93 ? 12.790 -5.362 -0.999 1.00 91.06 93 ARG A O 1
ATOM 745 N N . GLN A 1 94 ? 10.605 -5.018 -1.298 1.00 85.56 94 GLN A N 1
ATOM 746 C CA . GLN A 1 94 ? 10.433 -6.126 -2.240 1.00 85.56 94 GLN A CA 1
ATOM 747 C C . GLN A 1 94 ? 11.434 -6.133 -3.408 1.00 85.56 94 GLN A C 1
ATOM 749 O O . GLN A 1 94 ? 11.949 -7.210 -3.723 1.00 85.56 94 GLN A O 1
ATOM 754 N N . PRO A 1 95 ? 11.778 -4.986 -4.031 1.00 84.25 95 PRO A N 1
ATOM 755 C CA . PRO A 1 95 ? 12.765 -4.969 -5.110 1.00 84.25 95 PRO A CA 1
ATOM 756 C C . PRO A 1 95 ? 14.146 -5.469 -4.669 1.00 84.25 95 PRO A C 1
ATOM 758 O O . PRO A 1 95 ? 14.789 -6.228 -5.395 1.00 84.25 95 PRO A O 1
ATOM 761 N N . GLU A 1 96 ? 14.584 -5.100 -3.465 1.00 85.50 96 GLU A N 1
ATOM 762 C CA . GLU A 1 96 ? 15.874 -5.513 -2.902 1.00 85.50 96 GLU A CA 1
ATOM 763 C C . GLU A 1 96 ? 15.889 -7.012 -2.593 1.00 85.50 96 GLU A C 1
ATOM 765 O O . GLU A 1 96 ? 16.857 -7.706 -2.908 1.00 85.50 96 GLU A O 1
ATOM 770 N N . LEU A 1 97 ? 14.794 -7.538 -2.035 1.00 82.19 97 LEU A N 1
ATOM 771 C CA . LEU A 1 97 ? 14.642 -8.968 -1.756 1.00 82.19 97 LEU A CA 1
ATOM 772 C C . LEU A 1 97 ? 14.710 -9.804 -3.042 1.00 82.19 97 LEU A C 1
ATOM 774 O O . LEU A 1 97 ? 15.403 -10.823 -3.075 1.00 82.19 97 LEU A O 1
ATOM 778 N N . ILE A 1 98 ? 14.056 -9.345 -4.115 1.00 75.88 98 ILE A N 1
ATOM 779 C CA . ILE A 1 98 ? 14.105 -9.993 -5.433 1.00 75.88 98 ILE A CA 1
ATOM 780 C C . ILE A 1 98 ? 15.531 -9.956 -5.995 1.00 75.88 98 ILE A C 1
ATOM 782 O O . ILE A 1 98 ? 16.041 -10.984 -6.442 1.00 75.88 98 ILE A O 1
ATOM 786 N N . GLN A 1 99 ? 16.210 -8.804 -5.949 1.00 82.06 99 GLN A N 1
ATOM 787 C CA . GLN A 1 99 ? 17.592 -8.692 -6.429 1.00 82.06 99 GLN A CA 1
ATOM 788 C C . GLN A 1 99 ? 18.551 -9.592 -5.646 1.00 82.06 99 GLN A C 1
ATOM 790 O O . GLN A 1 99 ? 19.363 -10.299 -6.249 1.00 82.06 99 GLN A O 1
ATOM 795 N N . LYS A 1 100 ? 18.428 -9.616 -4.315 1.00 85.88 100 LYS A N 1
ATOM 796 C CA . LYS A 1 100 ? 19.218 -10.488 -3.443 1.00 85.88 100 LYS A CA 1
ATOM 797 C C . LYS A 1 100 ? 19.011 -11.956 -3.806 1.00 85.88 100 LYS A C 1
ATOM 799 O O . LYS A 1 100 ? 20.002 -12.665 -3.962 1.00 85.88 100 LYS A O 1
ATOM 804 N N . TYR A 1 101 ? 17.767 -12.395 -3.999 1.00 80.00 101 TYR A N 1
ATOM 805 C CA . TYR A 1 101 ? 17.459 -13.763 -4.420 1.00 80.00 101 TYR A CA 1
ATOM 806 C C . TYR A 1 101 ? 18.081 -14.093 -5.786 1.00 80.00 101 TYR A C 1
ATOM 808 O O . TYR A 1 101 ? 18.833 -15.055 -5.902 1.00 80.00 101 TYR A O 1
ATOM 816 N N . LEU A 1 102 ? 17.874 -13.252 -6.805 1.00 80.19 102 LEU A N 1
ATOM 817 C CA . LEU A 1 102 ? 18.418 -13.477 -8.152 1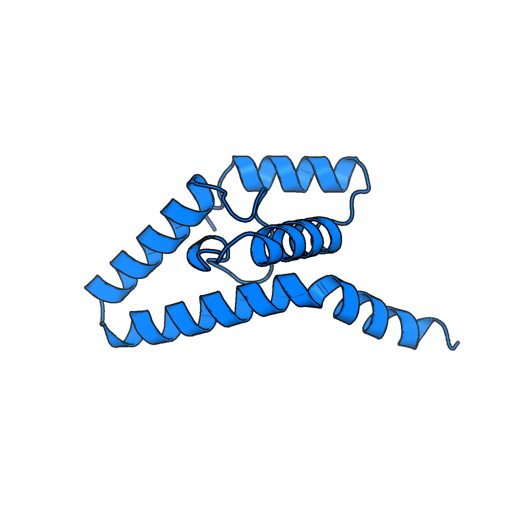.00 80.19 102 LEU A CA 1
ATOM 818 C C . LEU A 1 102 ? 19.955 -13.489 -8.190 1.00 80.19 102 LEU A C 1
ATOM 820 O O . LEU A 1 102 ? 20.547 -14.237 -8.968 1.00 80.19 102 LEU A O 1
ATOM 824 N N . SER A 1 103 ? 20.618 -12.691 -7.347 1.00 84.75 103 SER A N 1
ATOM 825 C CA . SER A 1 103 ? 22.085 -12.653 -7.260 1.00 84.75 103 SER A CA 1
ATOM 826 C C . SER A 1 103 ? 22.706 -13.986 -6.824 1.00 84.75 103 SER A C 1
ATOM 828 O O . SER A 1 103 ? 23.848 -14.269 -7.185 1.00 84.75 103 SER A O 1
ATOM 830 N N . GLN A 1 104 ? 21.953 -14.827 -6.106 1.00 84.81 104 GLN A N 1
ATOM 831 C CA . GLN A 1 104 ? 22.410 -16.151 -5.671 1.00 84.81 104 GLN A CA 1
ATOM 832 C C . GLN A 1 104 ? 22.515 -17.130 -6.847 1.00 84.81 104 GLN A C 1
ATOM 834 O O . GLN A 1 104 ? 23.364 -18.014 -6.825 1.00 84.81 104 GLN A O 1
ATOM 839 N N . PHE A 1 105 ? 21.719 -16.926 -7.902 1.00 76.00 105 PHE A N 1
ATOM 840 C CA . PHE A 1 105 ? 21.703 -17.766 -9.104 1.00 76.00 105 PHE A CA 1
ATOM 841 C C . PHE A 1 105 ? 22.629 -17.268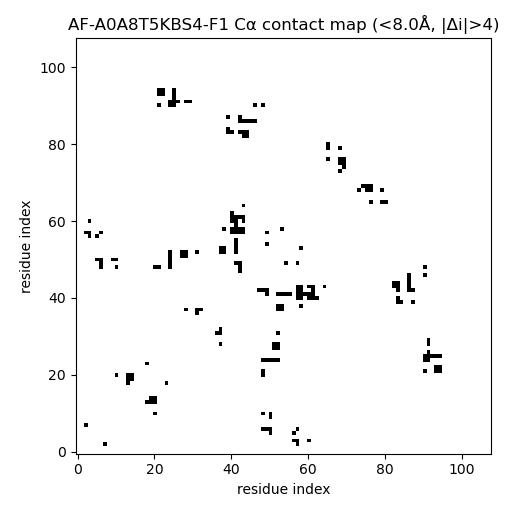 -10.223 1.00 76.00 105 PHE A C 1
ATOM 843 O O . PHE A 1 105 ? 22.869 -17.995 -11.177 1.00 76.00 105 PHE A O 1
ATOM 850 N N . LYS A 1 106 ? 23.176 -16.047 -10.121 1.00 60.41 106 LYS A N 1
ATOM 851 C CA . LYS A 1 106 ? 24.153 -15.498 -11.086 1.00 60.4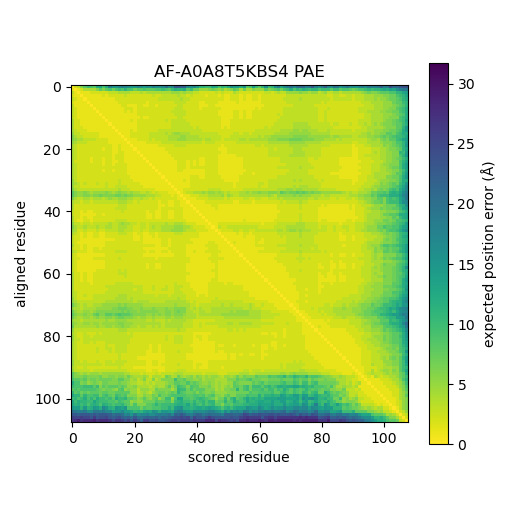1 106 LYS A CA 1
ATOM 852 C C . LYS A 1 106 ? 25.610 -15.882 -10.793 1.00 60.41 106 LYS A C 1
ATOM 854 O O . LYS A 1 106 ? 26.496 -15.472 -11.534 1.00 60.41 106 LYS A O 1
ATOM 859 N N . LYS A 1 107 ? 25.872 -16.616 -9.706 1.00 53.78 107 LYS A N 1
ATOM 860 C CA . LYS A 1 107 ? 27.212 -17.104 -9.327 1.00 53.78 107 LYS A CA 1
ATOM 861 C C . LYS A 1 107 ? 27.513 -18.535 -9.819 1.00 53.78 107 LYS A C 1
ATOM 863 O O . LYS A 1 107 ? 28.427 -19.155 -9.284 1.00 53.78 107 LYS A O 1
ATOM 868 N N . GLY A 1 108 ? 26.746 -19.051 -10.782 1.00 48.75 108 GLY A N 1
ATOM 869 C CA . GLY A 1 108 ? 26.942 -20.368 -11.405 1.00 48.75 108 GLY A CA 1
ATOM 870 C C . GLY A 1 108 ? 27.561 -20.262 -12.786 1.00 48.75 108 GLY A C 1
ATOM 871 O O . GLY A 1 108 ? 27.128 -19.355 -13.531 1.00 48.75 108 GLY A O 1
#

Secondary structure (DSSP, 8-state):
----HHHHHHHHHHHHTT--HHHHHHHHHHHHHHHS---GGGG-STT---SSTT-HHHHHHHHHHHHHHHHH-HHHHHHHHHHHHHHHHHHHHHHHHHHHHHHHHTT-

Sequence (108 aa):
LGYPECCVRSYARDRINGVNVEARASRQLVETLKEKEVDTHVYFTGFFFPCSPHCENALSKGHDWADAFTGLDPRLTGLYESILQMNTELVLRQPELIQKYLSQFKKG